Protein AF-A0A2D4PAV8-F1 (afdb_monomer)

Mean predicted aligned error: 11.35 Å

Organism: Micrurus surinamensis (NCBI:txid129470)

pLDDT: mean 86.76, std 14.45, range [51.12, 98.69]

Secondary structure (DSSP, 8-state):
---HHHHHHHHHHHHHHHS---------TTHHHHHHHHHHSTT--HHHHTSSBTTTBSSS--SS-SSHHHHHHHHHHHHHHHHHHHH---TTT------

InterPro domains:
  IPR001211 Phospholipase A2 [PR00389] (30-40)
  IPR001211 Phospholipase A2 [PR00389] (46-64)
  IPR001211 Phospholipase A2 [PR00389] (65-83)
  IPR001211 Phospholipase A2 [PR00389] (95-99)
  IPR001211 Phospholipase A2 [PTHR11716] (15-99)
  IPR016090 Phospholipase A2-like, central domain [PF00068] (30-98)
  IPR016090 Phospholipase A2-like, central domain [SM00085] (29-99)
  IPR016090 Phospholipase A2-like, central domain [cd00125] (29-99)
  IPR033113 Phospholipase A2, histidine active site [PS00118] (72-79)
  IPR036444 Phospholipase A2 domain superfamily [G3DSA:1.20.90.10] (24-99)
  IPR036444 Phospholipase A2 domain superfamily [SSF48619] (29-99)

Radius of gyration: 21.59 Å; Cα contacts (8 Å, |Δi|>4): 76; chains: 1; bounding box: 55×31×56 Å

Structure (mmCIF, N/CA/C/O backbone):
data_AF-A0A2D4PAV8-F1
#
_entry.id   AF-A0A2D4PAV8-F1
#
loop_
_atom_site.group_PDB
_atom_site.id
_atom_site.type_symbol
_atom_site.label_atom_id
_atom_site.label_alt_id
_atom_site.label_comp_id
_atom_site.label_asym_id
_atom_site.label_entity_id
_atom_site.label_seq_id
_atom_site.pdbx_PDB_ins_code
_atom_site.Cartn_x
_atom_site.Cartn_y
_atom_site.Cartn_z
_atom_site.occupancy
_atom_site.B_iso_or_equiv
_atom_site.auth_seq_id
_atom_site.auth_comp_id
_atom_site.auth_asym_id
_atom_site.auth_atom_id
_atom_site.pdbx_PDB_model_num
ATOM 1 N N . LYS A 1 1 ? 33.267 8.131 40.619 1.00 62.50 1 LYS A N 1
ATOM 2 C CA . LYS A 1 1 ? 34.118 9.205 40.046 1.00 62.50 1 LYS A CA 1
ATOM 3 C C . LYS A 1 1 ? 34.348 8.875 38.577 1.00 62.50 1 LYS A C 1
ATOM 5 O O . LYS A 1 1 ? 35.047 7.910 38.309 1.00 62.50 1 LYS A O 1
ATOM 10 N N . MET A 1 2 ? 33.700 9.579 37.647 1.00 59.44 2 MET A N 1
ATOM 11 C CA . MET A 1 2 ? 33.945 9.380 36.210 1.00 59.44 2 MET A CA 1
ATOM 12 C C . MET A 1 2 ? 35.283 10.023 35.828 1.00 59.44 2 MET A C 1
ATOM 14 O O . MET A 1 2 ? 35.550 11.155 36.224 1.00 59.44 2 MET A O 1
ATOM 18 N N . ASN A 1 3 ? 36.132 9.285 35.108 1.00 76.56 3 ASN A N 1
ATOM 19 C CA . ASN A 1 3 ? 37.418 9.781 34.614 1.00 76.56 3 ASN A CA 1
ATOM 20 C C . ASN A 1 3 ? 37.163 10.756 33.443 1.00 76.56 3 ASN A C 1
ATOM 22 O O . ASN A 1 3 ? 36.395 10.400 32.547 1.00 76.56 3 ASN A O 1
ATOM 26 N N . PRO A 1 4 ? 37.791 11.947 33.409 1.00 75.06 4 PRO A N 1
ATOM 27 C CA . PRO A 1 4 ? 37.667 12.902 32.302 1.00 75.06 4 PRO A CA 1
ATOM 28 C C . PRO A 1 4 ? 37.931 12.290 30.915 1.00 75.06 4 PRO A C 1
ATOM 30 O O . PRO A 1 4 ? 37.318 12.719 29.941 1.00 75.06 4 PRO A O 1
ATOM 33 N N . ALA A 1 5 ? 38.741 11.229 30.822 1.00 76.88 5 ALA A N 1
ATOM 34 C CA . ALA A 1 5 ? 38.938 10.481 29.580 1.00 76.88 5 ALA A CA 1
ATOM 35 C C . ALA A 1 5 ? 37.640 9.843 29.038 1.00 76.88 5 ALA A C 1
ATOM 37 O O . ALA A 1 5 ? 37.412 9.858 27.834 1.00 76.88 5 ALA A O 1
ATOM 38 N N . HIS A 1 6 ? 36.743 9.353 29.903 1.00 75.88 6 HIS A N 1
ATOM 39 C CA . HIS A 1 6 ? 35.442 8.822 29.471 1.00 75.88 6 HIS A CA 1
ATOM 40 C C . HIS A 1 6 ? 34.527 9.915 28.912 1.00 75.88 6 HIS A C 1
ATOM 42 O O . HIS A 1 6 ? 33.771 9.658 27.978 1.00 75.88 6 HIS A O 1
ATOM 48 N N . LEU A 1 7 ? 34.604 11.130 29.461 1.00 73.62 7 LEU A N 1
ATOM 49 C CA . LEU A 1 7 ? 33.804 12.260 28.990 1.00 73.62 7 LEU A CA 1
ATOM 50 C C . LEU A 1 7 ? 34.246 12.703 27.588 1.00 73.62 7 LEU A C 1
ATOM 52 O O . LEU A 1 7 ? 33.408 12.993 26.740 1.00 73.62 7 LEU A O 1
ATOM 56 N N . LEU A 1 8 ? 35.558 12.683 27.332 1.00 78.75 8 LEU A N 1
ATOM 57 C CA . LEU A 1 8 ? 36.133 12.979 26.018 1.00 78.75 8 LEU A CA 1
ATOM 58 C C . LEU A 1 8 ? 35.756 11.921 24.972 1.00 78.75 8 LEU A C 1
ATOM 60 O O . LEU A 1 8 ? 35.407 12.272 23.847 1.00 78.75 8 LEU A O 1
ATOM 64 N N . VAL A 1 9 ? 35.760 10.639 25.350 1.00 80.06 9 VAL A N 1
ATOM 65 C CA . VAL A 1 9 ? 35.331 9.536 24.469 1.00 80.06 9 VAL A CA 1
ATOM 66 C C . VAL A 1 9 ? 33.843 9.655 24.119 1.00 80.06 9 VAL A C 1
ATOM 68 O O . VAL A 1 9 ? 33.474 9.520 22.955 1.00 80.06 9 VAL A O 1
ATOM 71 N N . LEU A 1 10 ? 32.988 9.966 25.100 1.00 75.38 10 LEU A N 1
ATOM 72 C CA . LEU A 1 10 ? 31.553 10.182 24.875 1.00 75.38 10 LEU A CA 1
ATOM 73 C C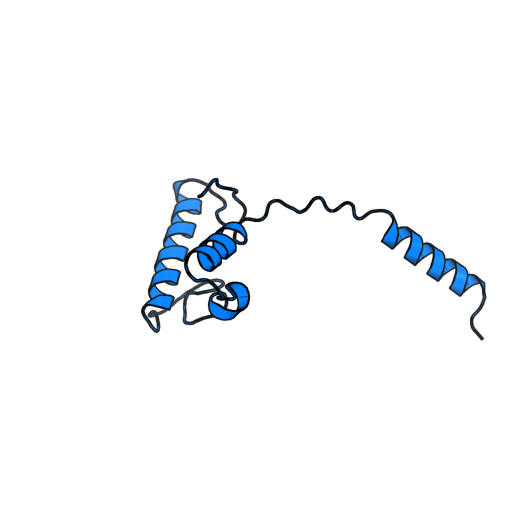 . LEU A 1 10 ? 31.288 11.392 23.970 1.00 75.38 10 LEU A C 1
ATOM 75 O O . LEU A 1 10 ? 30.466 11.307 23.060 1.00 75.38 10 LEU A O 1
ATOM 79 N N . ALA A 1 11 ? 32.008 12.497 24.173 1.00 75.75 11 ALA A N 1
ATOM 80 C CA . ALA A 1 11 ? 31.889 13.676 23.322 1.00 75.75 11 ALA A CA 1
ATOM 81 C C . ALA A 1 11 ? 32.305 13.380 21.868 1.00 75.75 11 ALA A C 1
ATOM 83 O O . ALA A 1 11 ? 31.606 13.779 20.939 1.00 75.75 11 ALA A O 1
ATOM 84 N N . ALA A 1 12 ? 33.391 12.627 21.661 1.00 71.81 12 ALA A N 1
ATOM 85 C CA . ALA A 1 12 ? 33.852 12.229 20.330 1.00 71.81 12 ALA A CA 1
ATOM 86 C C . ALA A 1 12 ? 32.860 11.297 19.599 1.00 71.81 12 ALA A C 1
ATOM 88 O O . ALA A 1 12 ? 32.648 11.444 18.391 1.00 71.81 12 ALA A O 1
ATOM 89 N N . LEU A 1 13 ? 32.205 10.379 20.322 1.00 69.56 13 LEU A N 1
ATOM 90 C CA . LEU A 1 13 ? 31.127 9.538 19.781 1.00 69.56 13 LEU A CA 1
ATOM 91 C C . LEU A 1 13 ? 29.921 10.381 19.342 1.00 69.56 13 LEU A C 1
ATOM 93 O O . LEU A 1 13 ? 29.424 10.217 18.233 1.00 69.56 13 LEU A O 1
ATOM 97 N N . CYS A 1 14 ? 29.484 11.345 20.155 1.00 66.50 14 CYS A N 1
ATOM 98 C CA . CYS A 1 14 ? 28.377 12.226 19.774 1.00 66.50 14 CYS A CA 1
ATOM 99 C C . CYS A 1 14 ? 28.703 13.062 18.525 1.00 66.50 14 CYS A C 1
ATOM 101 O O . CYS A 1 14 ? 27.872 13.178 17.631 1.00 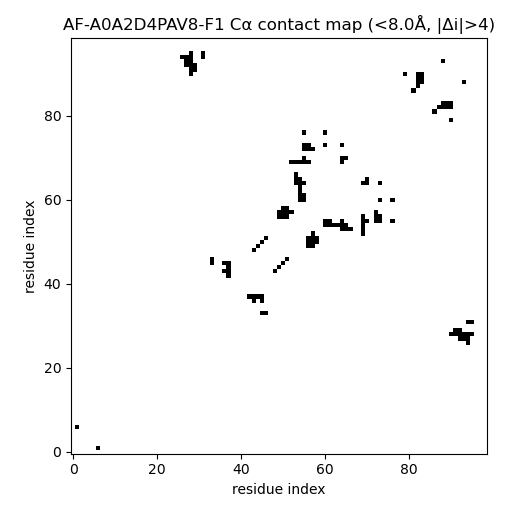66.50 14 CYS A O 1
ATOM 103 N N . ILE A 1 15 ? 29.919 13.601 18.413 1.00 66.19 15 ILE A N 1
ATOM 104 C CA . ILE A 1 15 ? 30.321 14.427 17.260 1.00 66.19 15 ILE A CA 1
ATOM 105 C C . ILE A 1 15 ? 30.364 13.607 15.957 1.00 66.19 15 ILE A C 1
ATOM 107 O O . ILE A 1 15 ? 29.988 14.115 14.902 1.00 66.19 15 ILE A O 1
ATOM 111 N N . SER A 1 16 ? 30.754 12.331 16.021 1.00 63.94 16 SER A N 1
ATOM 112 C CA . SER A 1 16 ? 30.740 11.435 14.854 1.00 63.94 16 SER A CA 1
ATOM 113 C C . SER A 1 16 ? 29.321 11.030 14.421 1.00 63.94 16 SER A C 1
ATOM 115 O O . SER A 1 16 ? 29.077 10.878 13.227 1.00 63.94 16 SER A O 1
ATOM 117 N N . LEU A 1 17 ? 28.365 10.949 15.354 1.00 59.22 17 LEU A N 1
ATOM 118 C CA . LEU A 1 17 ? 26.942 10.705 15.066 1.00 59.22 17 LEU A CA 1
ATOM 119 C C . LEU A 1 17 ? 26.218 11.925 14.463 1.00 59.22 17 LEU A C 1
ATOM 121 O O . LEU A 1 17 ? 25.329 11.751 13.634 1.00 59.22 17 LEU A O 1
ATOM 125 N N . LEU A 1 18 ? 26.598 13.153 14.836 1.00 59.94 18 LEU A N 1
ATOM 126 C CA . LEU A 1 18 ? 25.978 14.378 14.304 1.00 59.94 18 LEU A CA 1
ATOM 127 C C . LEU A 1 18 ? 26.508 14.792 12.913 1.00 59.94 18 LEU A C 1
ATOM 129 O O . LEU A 1 18 ? 25.896 15.631 12.257 1.00 59.94 18 LEU A O 1
ATOM 133 N N . GLY A 1 19 ? 27.634 14.228 12.460 1.00 61.00 19 GLY A N 1
ATOM 134 C CA . GLY A 1 19 ? 28.381 14.723 11.296 1.00 61.00 19 GLY A CA 1
ATOM 135 C C . GLY A 1 19 ? 28.121 14.057 9.938 1.00 61.00 19 GLY A C 1
ATOM 136 O O . GLY A 1 19 ? 28.641 14.555 8.944 1.00 61.00 19 GLY A O 1
ATOM 137 N N . ALA A 1 20 ? 27.366 12.955 9.838 1.00 57.34 20 ALA A N 1
ATOM 138 C CA . ALA A 1 20 ? 27.246 12.236 8.557 1.00 57.34 20 ALA A CA 1
ATOM 139 C C . ALA A 1 20 ? 25.932 11.456 8.366 1.00 57.34 20 ALA A C 1
ATOM 141 O O . ALA A 1 20 ? 25.937 10.278 8.025 1.00 57.34 20 ALA A O 1
ATOM 142 N N . SER A 1 21 ? 24.784 12.109 8.544 1.00 58.19 21 SER A N 1
ATOM 143 C CA . SER A 1 21 ? 23.515 11.607 7.995 1.00 58.19 21 SER A CA 1
ATOM 144 C C . SER A 1 21 ? 22.874 12.662 7.100 1.00 58.19 21 SER A C 1
ATOM 146 O O . SER A 1 21 ? 21.817 13.200 7.408 1.00 58.19 21 SER A O 1
ATOM 148 N N . SER A 1 22 ? 23.497 12.967 5.961 1.00 63.59 22 SER A N 1
ATOM 149 C CA . SER A 1 22 ? 22.757 13.541 4.835 1.00 63.59 22 SER A CA 1
ATOM 150 C C . SER A 1 22 ? 21.895 12.435 4.218 1.00 63.59 22 SER A C 1
ATOM 152 O O . SER A 1 22 ? 22.246 11.858 3.189 1.00 63.59 22 SER A O 1
ATOM 154 N N . ILE A 1 23 ? 20.788 12.085 4.877 1.00 55.34 23 ILE A N 1
ATOM 155 C CA . ILE A 1 23 ? 19.749 11.264 4.257 1.00 55.34 23 ILE A CA 1
ATOM 156 C C . ILE A 1 23 ? 19.006 12.210 3.317 1.00 55.34 23 ILE A C 1
ATOM 158 O O . ILE A 1 23 ? 18.153 12.980 3.754 1.00 55.34 23 ILE A O 1
ATOM 162 N N . ALA A 1 24 ? 19.338 12.192 2.024 1.00 60.03 24 ALA A N 1
ATOM 163 C CA . ALA A 1 24 ? 18.360 12.638 1.039 1.00 60.03 24 ALA A CA 1
ATOM 164 C C . ALA A 1 24 ? 17.073 11.842 1.327 1.00 60.03 24 ALA A C 1
ATOM 166 O O . ALA A 1 24 ? 17.189 10.617 1.450 1.00 60.03 24 ALA A O 1
ATOM 167 N N . PRO A 1 25 ? 15.892 12.474 1.512 1.00 52.50 25 PRO A N 1
ATOM 168 C CA . PRO A 1 25 ? 14.652 11.731 1.682 1.00 52.50 25 PRO A CA 1
ATOM 169 C C . PRO A 1 25 ? 14.591 10.697 0.566 1.00 52.50 25 PRO A C 1
ATOM 171 O O . PRO A 1 25 ? 14.641 11.059 -0.612 1.00 52.50 25 PRO A O 1
ATOM 174 N N . GLN A 1 26 ? 14.621 9.415 0.938 1.00 51.56 26 GLN A N 1
ATOM 175 C CA . GLN A 1 26 ? 14.588 8.357 -0.057 1.00 51.56 26 GLN A CA 1
ATOM 176 C C . GLN A 1 26 ? 13.318 8.541 -0.883 1.00 51.56 26 GLN A C 1
ATOM 178 O O . GLN A 1 26 ? 12.306 9.025 -0.360 1.00 51.56 26 GLN A O 1
ATOM 183 N N . PRO A 1 27 ? 13.339 8.193 -2.171 1.00 51.12 27 PRO A N 1
ATOM 184 C CA . PRO A 1 27 ? 12.107 8.210 -2.914 1.00 51.12 27 PRO A CA 1
ATOM 185 C C . PRO A 1 27 ? 11.267 7.087 -2.269 1.00 51.12 27 PRO A C 1
ATOM 187 O O . PRO A 1 27 ? 11.722 5.944 -2.188 1.00 51.12 27 PRO A O 1
ATOM 190 N N . LEU A 1 28 ? 10.061 7.383 -1.756 1.00 56.66 28 LEU A N 1
ATOM 191 C CA . LEU A 1 28 ? 9.178 6.368 -1.153 1.00 56.66 28 LEU A CA 1
ATOM 192 C C . LEU A 1 28 ? 7.788 6.345 -1.824 1.00 56.66 28 LEU A C 1
ATOM 194 O O . LEU A 1 28 ? 7.029 7.304 -1.800 1.00 56.66 28 LEU A O 1
ATOM 198 N N . ASN A 1 29 ? 7.468 5.242 -2.480 1.00 80.00 29 ASN A N 1
ATOM 199 C CA . ASN A 1 29 ? 6.129 4.802 -2.877 1.00 80.00 29 ASN A CA 1
ATOM 200 C C . ASN A 1 29 ? 5.618 3.890 -1.726 1.00 80.00 29 ASN A C 1
ATOM 202 O O . ASN A 1 29 ? 6.267 3.821 -0.685 1.00 80.00 29 ASN A O 1
ATOM 206 N N . LEU A 1 30 ? 4.420 3.313 -1.806 1.00 92.75 30 LEU A N 1
ATOM 207 C CA . LEU A 1 30 ? 3.501 3.157 -0.661 1.00 92.75 30 LEU A CA 1
ATOM 208 C C . LEU A 1 30 ? 3.195 4.491 0.044 1.00 92.75 30 LEU A C 1
ATOM 210 O O . LEU A 1 30 ? 2.041 4.729 0.369 1.00 92.75 30 LEU A O 1
ATOM 214 N N . VAL A 1 31 ? 4.150 5.415 0.206 1.00 92.94 31 VAL A N 1
ATOM 215 C CA . VAL A 1 31 ? 3.876 6.801 0.626 1.00 92.94 31 VAL A CA 1
ATOM 216 C C . VAL A 1 31 ? 3.045 7.527 -0.432 1.00 92.94 31 VAL A C 1
ATOM 218 O O . VAL A 1 31 ? 2.049 8.143 -0.078 1.00 92.94 31 VAL A O 1
ATOM 221 N N . GLN A 1 32 ? 3.363 7.396 -1.727 1.00 94.31 32 GLN A N 1
ATOM 222 C CA . GLN A 1 32 ? 2.491 7.922 -2.793 1.00 94.31 32 GLN A CA 1
ATOM 223 C C . GLN A 1 32 ? 1.080 7.311 -2.734 1.00 94.31 32 GLN A C 1
ATOM 225 O O . GLN A 1 32 ? 0.096 8.028 -2.893 1.00 94.31 32 GLN A O 1
ATOM 230 N N . PHE A 1 33 ? 0.963 6.023 -2.394 1.00 95.06 33 PHE A N 1
ATOM 231 C CA . PHE A 1 33 ? -0.338 5.382 -2.188 1.00 95.06 33 PHE A CA 1
ATOM 232 C C . PHE A 1 33 ? -1.061 5.933 -0.949 1.00 95.06 33 PHE A C 1
ATOM 234 O O . PHE A 1 33 ? -2.227 6.304 -1.032 1.00 95.06 33 PHE 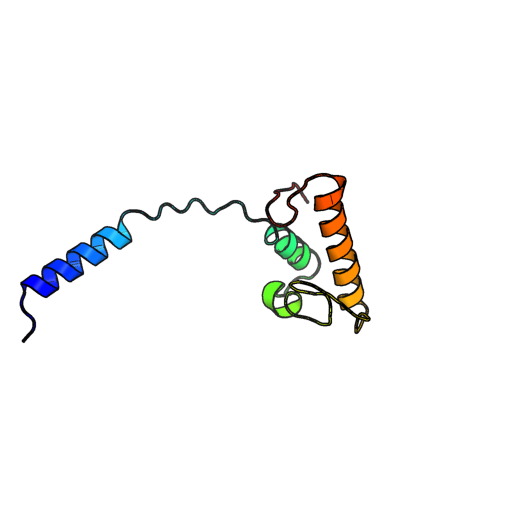A O 1
ATOM 241 N N . SER A 1 34 ? -0.353 6.102 0.169 1.00 94.88 34 SER A N 1
ATOM 242 C CA . SER A 1 34 ? -0.855 6.757 1.382 1.00 94.88 34 SER A CA 1
ATOM 243 C C . SER A 1 34 ? -1.342 8.183 1.101 1.00 94.88 34 SER A C 1
ATOM 245 O O . SER A 1 34 ? -2.389 8.592 1.604 1.00 94.88 34 SER A O 1
ATOM 247 N N . ASN A 1 35 ? -0.639 8.930 0.249 1.00 94.62 35 ASN A N 1
ATOM 248 C CA . ASN A 1 35 ? -1.057 10.260 -0.183 1.00 94.62 35 ASN A CA 1
ATOM 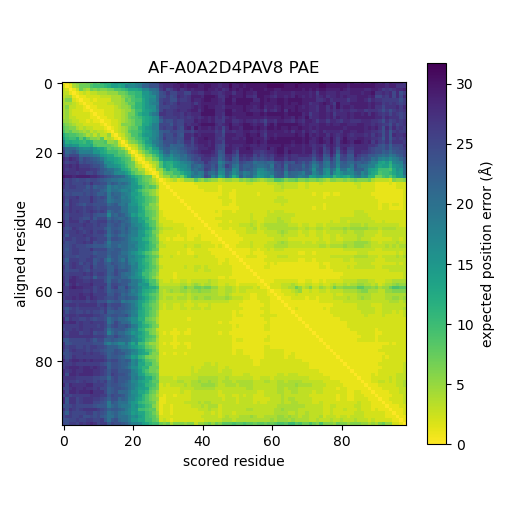249 C C . ASN A 1 35 ? -2.328 10.203 -1.042 1.00 94.62 35 ASN A C 1
ATOM 251 O O . ASN A 1 35 ? -3.215 11.032 -0.851 1.00 94.62 35 ASN A O 1
ATOM 255 N N . MET A 1 36 ? -2.455 9.228 -1.950 1.00 95.19 36 MET A N 1
ATOM 256 C CA . MET A 1 36 ? -3.686 9.026 -2.728 1.00 95.19 36 MET A CA 1
ATOM 257 C C . MET A 1 36 ? -4.880 8.673 -1.832 1.00 95.19 36 MET A C 1
ATOM 259 O O . MET A 1 36 ? -5.972 9.211 -2.025 1.00 95.19 36 MET A O 1
ATOM 263 N N . ILE A 1 37 ? -4.677 7.833 -0.810 1.00 96.25 37 ILE A N 1
ATOM 264 C CA . ILE A 1 37 ? -5.715 7.518 0.181 1.00 96.25 37 ILE A CA 1
ATOM 265 C C . ILE A 1 37 ? -6.124 8.781 0.944 1.00 96.25 37 ILE A C 1
ATOM 267 O O . ILE A 1 37 ? -7.313 9.071 1.027 1.00 96.25 37 ILE A O 1
ATOM 271 N N . GLN A 1 38 ? -5.168 9.564 1.454 1.00 96.88 38 GLN A N 1
ATOM 272 C CA . GLN A 1 38 ? -5.459 10.814 2.172 1.00 96.88 38 GLN A CA 1
ATOM 273 C C . GLN A 1 38 ? -6.153 11.858 1.292 1.00 96.88 38 GLN A C 1
ATOM 275 O O . GLN A 1 38 ? -7.027 12.576 1.771 1.00 96.88 38 GLN A O 1
ATOM 280 N N . CYS A 1 39 ? -5.788 11.940 0.012 1.00 96.56 39 CYS A N 1
ATOM 281 C CA . CYS A 1 39 ? -6.434 12.825 -0.953 1.00 96.56 39 CYS A CA 1
ATOM 282 C C . CYS A 1 39 ? -7.902 12.429 -1.181 1.00 96.56 39 CYS A C 1
ATOM 284 O O . CYS A 1 39 ? -8.785 13.283 -1.178 1.00 96.56 39 CYS A O 1
ATOM 286 N N . THR A 1 40 ? -8.166 11.127 -1.317 1.00 96.44 40 THR A N 1
ATOM 287 C CA . THR A 1 40 ? -9.515 10.594 -1.569 1.00 96.44 40 THR A CA 1
ATOM 288 C C . THR A 1 40 ? -10.381 10.586 -0.308 1.00 96.44 40 THR A C 1
ATOM 290 O O . THR A 1 40 ? -11.593 10.777 -0.377 1.00 96.44 40 THR A O 1
ATOM 293 N N . ILE A 1 41 ? -9.763 10.364 0.853 1.00 97.25 41 ILE A N 1
ATOM 294 C CA . ILE A 1 41 ? -10.415 10.251 2.158 1.00 97.25 41 ILE A CA 1
ATOM 295 C C . ILE A 1 41 ? -9.731 11.229 3.124 1.00 97.25 41 ILE A C 1
ATOM 297 O O . ILE A 1 41 ? -8.856 10.827 3.909 1.00 97.25 41 ILE A O 1
ATOM 301 N N . PRO A 1 42 ? -10.114 12.520 3.081 1.00 97.50 42 PRO A N 1
ATOM 302 C CA . PRO A 1 42 ? -9.527 13.535 3.944 1.00 97.50 42 PRO A CA 1
ATOM 303 C C . PRO A 1 42 ? -9.672 13.178 5.426 1.00 97.50 42 PRO A C 1
ATOM 305 O O . PRO A 1 42 ? -10.742 12.783 5.885 1.00 97.50 42 PRO A O 1
ATOM 308 N N . GLY A 1 43 ? -8.585 13.333 6.183 1.00 96.31 43 GLY A N 1
ATOM 309 C CA . GLY A 1 43 ? -8.549 13.059 7.624 1.00 96.31 43 GLY A CA 1
ATOM 310 C C . GLY A 1 43 ? -8.318 11.594 8.009 1.00 96.31 43 GLY A C 1
ATOM 311 O O . GLY A 1 43 ? -8.160 11.316 9.198 1.00 96.31 43 GLY A O 1
ATOM 312 N N . SER A 1 44 ? -8.249 10.674 7.040 1.00 96.81 44 SER A N 1
ATOM 313 C CA . SER A 1 44 ? -7.793 9.305 7.306 1.00 96.81 44 SER A CA 1
ATOM 314 C C . SER A 1 44 ? -6.311 9.267 7.689 1.00 96.81 44 SER A C 1
ATOM 316 O O . SER A 1 44 ? -5.524 10.149 7.337 1.00 96.81 44 SER A O 1
ATOM 318 N N . LYS A 1 45 ? -5.921 8.217 8.410 1.00 96.81 45 LYS A N 1
ATOM 319 C CA . LYS A 1 45 ? -4.544 7.912 8.800 1.00 96.81 45 LYS A CA 1
ATOM 320 C C . LYS A 1 45 ? -4.150 6.575 8.172 1.00 96.81 45 LYS A C 1
ATOM 322 O O . LYS A 1 45 ? -4.269 5.542 8.826 1.00 96.81 45 LYS A O 1
ATOM 327 N N . PRO A 1 46 ? -3.656 6.544 6.919 1.00 95.50 46 PRO A N 1
ATOM 328 C CA . PRO A 1 46 ? -3.604 5.295 6.163 1.00 95.50 46 PRO A CA 1
ATOM 329 C C . PRO A 1 46 ? -2.797 4.168 6.804 1.00 95.50 46 PRO A C 1
ATOM 331 O O . PRO A 1 46 ? -3.165 3.004 6.688 1.00 95.50 46 PRO A O 1
ATOM 334 N N . LEU A 1 47 ? -1.729 4.522 7.525 1.00 92.31 47 LEU A N 1
ATOM 335 C CA . LEU A 1 47 ? -0.906 3.556 8.250 1.00 92.31 47 LEU A CA 1
ATOM 336 C C . LEU A 1 47 ? -1.640 2.892 9.421 1.00 92.31 47 LEU A C 1
ATOM 338 O O . LEU A 1 47 ? -1.359 1.739 9.710 1.00 92.31 47 LEU A O 1
ATOM 342 N N . THR A 1 48 ? -2.545 3.588 10.112 1.00 93.75 48 THR A N 1
ATOM 343 C CA . THR A 1 48 ? -3.284 3.008 11.249 1.00 93.75 48 THR A CA 1
ATOM 344 C C . THR A 1 48 ? -4.657 2.488 10.857 1.00 93.75 48 THR A C 1
ATOM 346 O O . THR A 1 48 ? -5.164 1.580 11.501 1.00 93.75 48 THR A O 1
ATOM 349 N N . ASP A 1 49 ? -5.253 3.060 9.815 1.00 95.94 49 ASP A N 1
ATOM 350 C CA . ASP A 1 49 ? -6.633 2.772 9.436 1.00 95.94 49 ASP A CA 1
ATOM 351 C C . ASP A 1 49 ? -6.716 1.619 8.424 1.00 95.94 49 ASP A C 1
ATOM 353 O O . ASP A 1 49 ? -7.731 0.928 8.377 1.00 95.94 49 ASP A O 1
ATOM 357 N N . TYR A 1 50 ? -5.661 1.398 7.622 1.00 96.56 50 TYR A N 1
ATOM 358 C CA . TYR A 1 50 ? -5.691 0.445 6.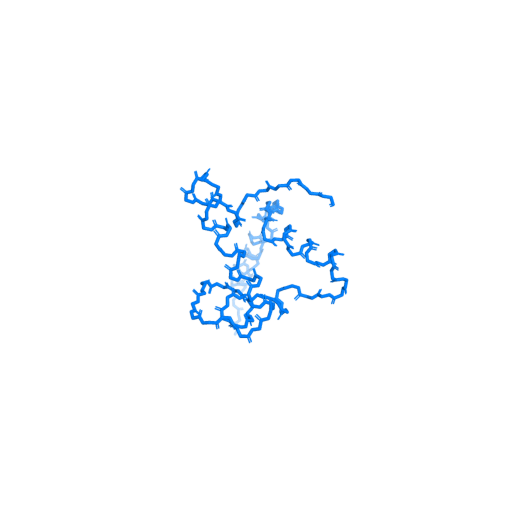502 1.00 96.56 50 TYR A CA 1
ATOM 359 C C . TYR A 1 50 ? -4.483 -0.498 6.403 1.00 96.56 50 TYR A C 1
ATOM 361 O O . TYR A 1 50 ? -4.506 -1.373 5.549 1.00 96.56 50 TYR A O 1
ATOM 369 N N . ALA A 1 51 ? -3.414 -0.346 7.193 1.00 95.19 51 ALA A N 1
ATOM 370 C CA . ALA A 1 51 ? -2.218 -1.193 7.034 1.00 95.19 51 ALA A CA 1
ATOM 371 C C 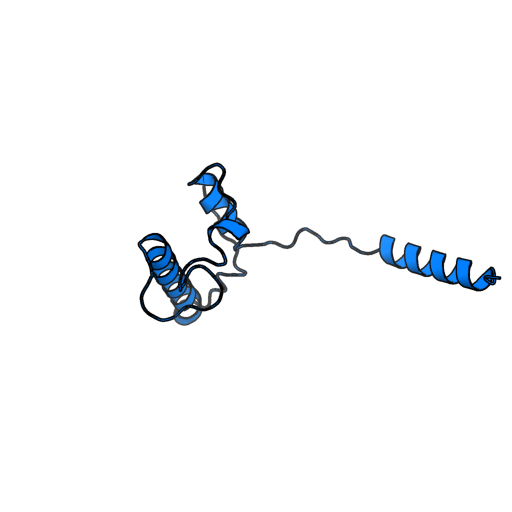. ALA A 1 51 ? -2.214 -2.475 7.893 1.00 95.19 51 ALA A C 1
ATOM 373 O O . ALA A 1 51 ? -1.291 -3.277 7.759 1.00 95.19 51 ALA A O 1
ATOM 374 N N . ASP A 1 52 ? -3.206 -2.643 8.772 1.00 96.62 52 ASP A N 1
ATOM 375 C CA . ASP A 1 52 ? -3.403 -3.833 9.615 1.00 96.62 52 ASP A CA 1
ATOM 376 C C . ASP A 1 52 ? -4.906 -4.070 9.862 1.00 96.62 52 ASP A C 1
ATOM 378 O O . ASP A 1 52 ? -5.407 -4.015 10.986 1.00 96.62 52 ASP A O 1
ATOM 382 N N . TYR A 1 53 ? -5.671 -4.219 8.776 1.00 97.56 53 TYR A N 1
ATOM 383 C CA . TYR A 1 53 ? -7.124 -4.384 8.818 1.00 97.56 53 TYR A CA 1
ATOM 384 C C . TYR A 1 53 ? -7.586 -5.640 8.070 1.00 97.56 53 TYR A C 1
ATOM 386 O O . TYR A 1 53 ? -7.191 -5.908 6.937 1.00 97.56 53 TYR A O 1
ATOM 394 N N . GLY A 1 54 ? -8.519 -6.373 8.678 1.00 97.75 54 GLY A N 1
ATOM 395 C CA . GLY A 1 54 ? -9.155 -7.521 8.039 1.00 97.75 54 GLY A CA 1
ATOM 396 C C . GLY A 1 54 ? -8.173 -8.656 7.751 1.00 97.75 54 GLY A C 1
ATOM 397 O O . GLY A 1 54 ? -7.297 -8.958 8.557 1.00 97.75 54 GLY A O 1
ATOM 398 N N . CYS A 1 55 ? -8.368 -9.332 6.623 1.00 98.19 55 CYS A N 1
ATOM 399 C CA . CYS A 1 55 ? -7.532 -10.444 6.195 1.00 98.19 55 CYS A CA 1
ATOM 400 C C . CYS A 1 55 ? -6.464 -10.047 5.170 1.00 98.19 55 CYS A C 1
ATOM 402 O O . CYS A 1 55 ? -5.525 -10.818 5.004 1.00 98.19 55 CYS A O 1
ATOM 404 N N . TYR A 1 56 ? -6.618 -8.921 4.468 1.00 98.50 56 TYR A N 1
ATOM 405 C CA . TYR A 1 56 ? -5.805 -8.520 3.315 1.00 98.50 56 TYR A CA 1
ATOM 406 C C . TYR A 1 56 ? -5.236 -7.103 3.405 1.00 98.50 56 TYR A C 1
ATOM 408 O O . TYR A 1 56 ? -4.264 -6.807 2.724 1.00 98.50 56 TYR A O 1
ATOM 416 N N . CYS A 1 57 ? -5.803 -6.192 4.198 1.00 97.94 57 CYS A N 1
ATOM 417 C CA . CYS A 1 57 ? -5.248 -4.841 4.291 1.00 97.94 57 CYS A CA 1
ATOM 418 C C . CYS A 1 57 ? -4.010 -4.831 5.201 1.00 97.94 57 CYS A C 1
ATOM 420 O O . CYS A 1 57 ? -4.103 -4.539 6.391 1.00 97.94 57 CYS A O 1
ATOM 422 N N . GLY A 1 58 ? -2.855 -5.185 4.637 1.00 95.00 58 GLY A N 1
ATOM 423 C CA . GLY A 1 58 ? -1.584 -5.291 5.344 1.00 95.00 58 GLY A CA 1
ATOM 424 C C . GLY A 1 58 ? -0.631 -6.282 4.670 1.00 95.00 58 GLY A C 1
ATOM 425 O O . GLY A 1 58 ? -0.857 -6.692 3.534 1.00 95.00 58 GLY A O 1
ATOM 426 N N . PRO A 1 59 ? 0.469 -6.671 5.331 1.00 91.25 59 PRO A N 1
ATOM 427 C CA . PRO A 1 59 ? 1.400 -7.648 4.780 1.00 91.25 59 PRO A CA 1
ATOM 428 C C . PRO A 1 59 ? 0.769 -9.041 4.626 1.00 91.25 59 PRO A C 1
ATOM 430 O O . PRO A 1 59 ? 0.327 -9.648 5.601 1.00 91.25 59 PRO A O 1
ATOM 433 N N . GLY A 1 60 ? 0.825 -9.598 3.415 1.00 89.12 60 GLY A N 1
ATOM 434 C CA . GLY A 1 60 ? 0.359 -10.955 3.126 1.00 89.12 60 GLY A CA 1
ATOM 435 C C . GLY A 1 60 ? -1.082 -10.977 2.626 1.00 89.12 60 GLY A C 1
ATOM 436 O O . GLY A 1 60 ? -1.427 -10.222 1.732 1.00 89.12 60 GLY A O 1
ATOM 437 N N . GLY A 1 61 ? -1.897 -11.888 3.160 1.00 94.56 61 GLY A N 1
ATOM 438 C CA . GLY A 1 61 ? -3.326 -11.952 2.857 1.00 94.56 61 GLY A CA 1
ATOM 439 C C . GLY A 1 61 ? -3.825 -13.347 2.493 1.00 94.56 61 GLY A C 1
ATOM 440 O O . GLY A 1 61 ? -3.309 -14.006 1.591 1.00 94.56 61 GLY A O 1
ATOM 441 N N . SER A 1 62 ? -4.848 -13.835 3.198 1.00 96.12 62 SER A N 1
ATOM 442 C CA . SER A 1 62 ? -5.448 -15.147 2.916 1.00 96.12 62 SER A CA 1
ATOM 443 C C . SER A 1 62 ? -6.872 -15.267 3.461 1.00 96.12 62 SER A C 1
ATOM 445 O O . SER A 1 62 ? -7.288 -14.507 4.328 1.00 96.12 62 SER A O 1
ATOM 447 N N . GLY A 1 63 ? -7.628 -16.250 2.969 1.00 96.94 63 GLY A N 1
ATOM 448 C CA . GLY A 1 63 ? -8.989 -16.515 3.438 1.00 96.94 63 GLY A CA 1
ATOM 449 C C . GLY A 1 63 ? -10.066 -15.681 2.739 1.00 96.94 63 GLY A C 1
ATOM 450 O O . GLY A 1 63 ? -9.922 -15.259 1.591 1.00 96.94 63 GLY A O 1
ATOM 451 N N . LYS A 1 64 ? -11.214 -15.519 3.405 1.00 98.25 64 LYS A N 1
ATOM 452 C CA . LYS A 1 64 ? -12.365 -14.778 2.873 1.00 98.25 64 LYS A CA 1
ATOM 453 C C . LYS A 1 64 ? -12.322 -13.341 3.405 1.00 98.25 64 LYS A C 1
ATOM 455 O O . LYS A 1 64 ? -12.289 -13.204 4.624 1.00 98.25 64 LYS A O 1
ATOM 460 N N . PRO A 1 65 ? -12.405 -12.308 2.543 1.00 98.62 65 PRO A N 1
ATOM 461 C CA . PRO A 1 65 ? -12.446 -10.927 3.005 1.00 98.62 65 PRO A CA 1
ATOM 462 C C . PRO A 1 65 ? -13.570 -10.689 4.017 1.00 98.62 65 PRO A C 1
ATOM 464 O O . PRO A 1 65 ? -14.696 -11.161 3.803 1.00 98.62 65 PRO A O 1
ATOM 467 N N . VAL A 1 66 ? -13.269 -9.969 5.098 1.00 98.50 66 VAL A N 1
ATOM 468 C CA . VAL A 1 66 ? -14.215 -9.748 6.207 1.00 98.50 66 VAL A CA 1
ATOM 469 C C . VAL A 1 66 ? -15.308 -8.743 5.853 1.00 98.50 66 VAL A C 1
ATOM 471 O O . VAL A 1 66 ? -16.430 -8.848 6.349 1.00 98.50 66 VAL A O 1
ATOM 474 N N . ASP A 1 67 ? -15.014 -7.810 4.948 1.00 98.69 67 ASP A N 1
ATOM 475 C CA . ASP A 1 67 ? -15.957 -6.814 4.457 1.00 98.69 67 ASP A CA 1
ATOM 476 C C . ASP A 1 67 ? -15.582 -6.284 3.054 1.00 98.69 67 ASP A C 1
ATOM 478 O O . ASP A 1 67 ? -14.807 -6.889 2.305 1.00 98.69 67 ASP A O 1
ATOM 482 N N . LYS A 1 68 ? -16.199 -5.166 2.647 1.00 98.50 68 LYS A N 1
ATOM 483 C CA . LYS A 1 68 ? -15.942 -4.543 1.340 1.00 98.50 6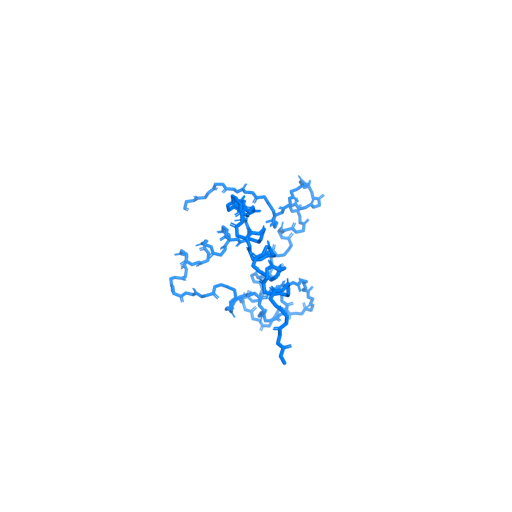8 LYS A CA 1
ATOM 484 C C . LYS A 1 68 ? -14.572 -3.868 1.267 1.00 98.50 68 LYS A C 1
ATOM 486 O O . LYS A 1 68 ? -13.988 -3.883 0.188 1.00 98.50 68 LYS A O 1
ATOM 491 N N . LEU A 1 69 ? -14.085 -3.290 2.365 1.00 97.94 69 LEU A N 1
ATOM 492 C CA . LEU A 1 69 ? -12.772 -2.650 2.419 1.00 97.94 69 LEU A CA 1
ATOM 493 C C . LEU A 1 69 ? -11.674 -3.704 2.262 1.00 97.94 69 LEU A C 1
ATOM 495 O O . LEU A 1 69 ? -10.813 -3.579 1.396 1.00 97.94 69 LEU A O 1
ATOM 499 N N . ASP A 1 70 ? -11.786 -4.800 3.004 1.00 98.62 70 ASP A N 1
ATOM 500 C CA . ASP A 1 70 ? -10.854 -5.921 2.942 1.00 98.62 70 ASP A CA 1
ATOM 501 C C . ASP A 1 70 ? -10.830 -6.579 1.551 1.00 98.62 70 ASP A C 1
ATOM 503 O O . ASP A 1 70 ? -9.792 -6.999 1.037 1.00 98.62 70 ASP A O 1
ATOM 507 N N . ARG A 1 71 ? -11.975 -6.587 0.856 1.00 98.62 71 ARG A N 1
ATOM 508 C CA . ARG A 1 71 ? -12.039 -7.017 -0.547 1.00 98.62 71 ARG A CA 1
ATOM 509 C C . ARG A 1 71 ? -11.280 -6.075 -1.488 1.00 98.62 71 ARG A C 1
ATOM 511 O O . ARG A 1 71 ? -10.717 -6.561 -2.468 1.00 98.62 71 ARG A O 1
ATOM 518 N N . CYS A 1 72 ? -11.257 -4.768 -1.229 1.00 98.25 72 CYS A N 1
ATOM 519 C CA . CYS A 1 72 ? -10.436 -3.834 -2.004 1.00 98.25 72 CYS A CA 1
ATOM 520 C C . CYS A 1 72 ? -8.948 -4.150 -1.832 1.00 98.25 72 CYS A C 1
ATOM 522 O O . CYS A 1 72 ? -8.233 -4.213 -2.829 1.00 98.25 72 CYS A O 1
ATOM 524 N N . CYS A 1 73 ? -8.507 -4.432 -0.605 1.00 98.44 73 CYS A N 1
ATOM 525 C CA . CYS A 1 73 ? -7.125 -4.819 -0.322 1.00 98.44 73 CYS A CA 1
ATOM 526 C C . CYS A 1 73 ? -6.750 -6.136 -1.011 1.00 98.44 73 CYS A C 1
ATOM 528 O O . CYS A 1 73 ? -5.755 -6.188 -1.721 1.00 98.44 73 CYS A O 1
ATOM 530 N N . GLN A 1 74 ? -7.630 -7.143 -0.983 1.00 98.56 74 GLN A N 1
ATOM 531 C CA . GLN A 1 74 ? -7.411 -8.387 -1.730 1.00 98.56 74 GLN A CA 1
ATOM 532 C C . GLN A 1 74 ? -7.217 -8.156 -3.243 1.00 98.56 74 GLN A C 1
ATOM 534 O O . GLN A 1 74 ? -6.459 -8.870 -3.903 1.00 98.56 74 GLN A O 1
ATOM 539 N N . VAL A 1 75 ? -7.963 -7.220 -3.838 1.00 98.44 75 VAL A N 1
ATOM 540 C CA . VAL A 1 75 ? -7.810 -6.871 -5.262 1.00 98.44 75 VAL A CA 1
ATOM 541 C C . VAL A 1 75 ? -6.511 -6.100 -5.495 1.00 98.44 75 VAL A C 1
ATOM 543 O O . VAL A 1 75 ? -5.837 -6.337 -6.496 1.00 98.44 75 VAL A O 1
ATOM 546 N N . HIS A 1 76 ? -6.149 -5.211 -4.573 1.00 97.56 76 HIS A N 1
ATOM 547 C CA . HIS A 1 76 ? -4.903 -4.457 -4.613 1.00 97.56 76 HIS A CA 1
ATOM 548 C C . HIS A 1 76 ? -3.672 -5.374 -4.550 1.00 97.56 76 HIS A C 1
ATOM 550 O O . HIS A 1 76 ? -2.781 -5.232 -5.386 1.00 97.56 76 HIS A O 1
ATOM 556 N N . ASP A 1 77 ? -3.661 -6.369 -3.662 1.00 97.81 77 ASP A N 1
ATOM 557 C CA . ASP A 1 77 ? -2.556 -7.331 -3.550 1.00 97.81 77 ASP A CA 1
ATOM 558 C C . ASP A 1 77 ? -2.359 -8.114 -4.848 1.00 97.81 77 ASP A C 1
ATOM 560 O O . ASP A 1 77 ? -1.247 -8.203 -5.358 1.00 97.81 77 ASP A O 1
ATOM 564 N N . LYS A 1 78 ? -3.452 -8.578 -5.472 1.00 97.44 78 LYS A N 1
ATOM 565 C CA . LYS A 1 78 ? -3.389 -9.238 -6.790 1.00 97.44 78 LYS A CA 1
ATOM 566 C C . LYS A 1 78 ? -2.823 -8.321 -7.873 1.00 97.44 78 LYS A C 1
ATOM 568 O O . LYS A 1 78 ? -2.082 -8.779 -8.736 1.00 97.44 78 LYS A O 1
ATOM 573 N N . CYS A 1 79 ? -3.163 -7.032 -7.838 1.00 97.00 79 CYS A N 1
ATOM 574 C CA . CYS A 1 79 ? -2.612 -6.049 -8.768 1.00 97.00 79 CYS A CA 1
ATOM 575 C C . CYS A 1 79 ? -1.094 -5.893 -8.576 1.00 97.00 79 CYS A C 1
ATOM 577 O O . CYS A 1 79 ? -0.351 -5.857 -9.554 1.00 97.00 79 CYS A O 1
ATOM 579 N N . TYR A 1 80 ? -0.622 -5.857 -7.327 1.00 95.88 80 TYR A N 1
ATOM 580 C CA . TYR A 1 80 ? 0.806 -5.802 -7.000 1.00 95.88 80 TYR A CA 1
ATOM 581 C C . TYR A 1 80 ? 1.547 -7.094 -7.389 1.00 95.88 80 TYR A C 1
ATOM 583 O O . TYR A 1 80 ? 2.656 -7.028 -7.935 1.00 95.88 80 TYR A O 1
ATOM 591 N N . ASP A 1 81 ? 0.928 -8.257 -7.182 1.00 96.06 81 ASP A N 1
ATOM 592 C CA . ASP A 1 81 ? 1.454 -9.553 -7.619 1.00 96.06 81 ASP A CA 1
ATOM 593 C C . ASP A 1 81 ? 1.614 -9.602 -9.140 1.00 96.06 81 ASP A C 1
ATOM 595 O O . ASP A 1 81 ? 2.667 -9.993 -9.646 1.00 96.06 81 ASP A O 1
ATOM 599 N N . ASP A 1 82 ? 0.600 -9.163 -9.888 1.00 96.62 82 ASP A N 1
ATOM 600 C CA . ASP A 1 82 ? 0.654 -9.107 -11.346 1.00 96.62 82 ASP A CA 1
ATOM 601 C C . ASP A 1 82 ? 1.667 -8.065 -11.838 1.00 96.62 82 ASP A C 1
ATOM 603 O O . ASP A 1 82 ? 2.442 -8.362 -12.749 1.00 96.62 82 ASP A O 1
ATOM 607 N N . ALA A 1 83 ? 1.741 -6.886 -11.207 1.00 94.44 83 ALA A N 1
ATOM 608 C CA . ALA A 1 83 ? 2.759 -5.872 -11.492 1.00 94.44 83 ALA A CA 1
ATOM 609 C C . ALA A 1 83 ? 4.176 -6.456 -11.377 1.00 94.44 83 ALA A C 1
ATOM 611 O O . ALA A 1 83 ? 5.016 -6.258 -12.259 1.00 94.44 83 ALA A O 1
ATOM 612 N N . THR A 1 84 ? 4.420 -7.238 -10.327 1.00 94.38 84 THR A N 1
ATOM 613 C CA . THR A 1 84 ? 5.715 -7.882 -10.089 1.00 94.38 84 THR A CA 1
ATOM 614 C C . THR A 1 84 ? 5.969 -9.017 -11.077 1.00 94.38 84 THR A C 1
ATOM 616 O O . THR A 1 84 ? 7.003 -9.058 -11.742 1.00 94.38 84 THR A O 1
ATOM 619 N N . ARG A 1 85 ? 5.019 -9.946 -11.203 1.00 97.06 85 ARG A N 1
ATOM 620 C CA . ARG A 1 85 ? 5.197 -11.206 -11.932 1.00 97.06 85 ARG A CA 1
ATOM 621 C C . ARG A 1 85 ? 5.133 -11.048 -13.447 1.00 97.06 85 ARG A C 1
ATOM 623 O O . ARG A 1 85 ? 5.863 -11.738 -14.151 1.00 97.06 85 ARG A O 1
ATOM 630 N N . LEU A 1 86 ? 4.234 -10.205 -13.949 1.00 96.38 86 LEU A N 1
ATOM 631 C CA . LEU A 1 86 ? 3.989 -10.055 -15.386 1.00 96.38 86 LEU A CA 1
ATOM 632 C C . LEU A 1 86 ? 4.823 -8.934 -16.003 1.00 96.38 86 LEU A C 1
ATOM 634 O O . LEU A 1 86 ? 5.211 -9.040 -17.164 1.00 96.38 86 LEU A O 1
ATOM 638 N N . TYR A 1 87 ? 5.100 -7.878 -15.235 1.00 93.62 87 TYR A N 1
ATOM 639 C CA . TYR A 1 87 ? 5.728 -6.660 -15.754 1.00 93.62 87 TYR A CA 1
ATOM 640 C C . TYR A 1 87 ? 7.090 -6.351 -15.122 1.00 93.62 87 TYR A C 1
ATOM 642 O O . TYR A 1 87 ? 7.753 -5.406 -15.545 1.00 93.62 87 TYR A O 1
ATOM 650 N N . GLY A 1 88 ? 7.534 -7.135 -14.131 1.00 92.00 88 GLY A N 1
ATOM 651 C CA . GLY A 1 88 ? 8.816 -6.920 -13.454 1.00 92.00 88 GLY A CA 1
ATOM 652 C C . GLY A 1 88 ? 8.874 -5.618 -12.650 1.00 92.00 88 GLY A C 1
ATOM 653 O O . GLY A 1 88 ? 9.963 -5.124 -12.359 1.00 92.00 88 GLY A O 1
ATOM 654 N N . CYS A 1 89 ? 7.721 -5.031 -12.316 1.00 92.62 89 CYS A N 1
ATOM 655 C CA . CYS A 1 89 ? 7.656 -3.842 -11.478 1.00 92.62 89 CYS A CA 1
ATOM 656 C C . CYS A 1 89 ? 7.976 -4.195 -10.023 1.00 92.62 89 CYS A C 1
ATOM 658 O O . CYS A 1 89 ? 7.784 -5.323 -9.581 1.00 92.62 89 CYS A O 1
ATOM 660 N N . ILE A 1 90 ? 8.411 -3.205 -9.245 1.00 93.44 90 ILE A N 1
ATOM 661 C CA . ILE A 1 90 ? 8.580 -3.358 -7.801 1.00 93.44 90 ILE A CA 1
ATOM 662 C C . ILE A 1 90 ? 7.598 -2.387 -7.141 1.00 93.44 90 ILE A C 1
ATOM 664 O O . ILE A 1 90 ? 8.000 -1.301 -6.742 1.00 93.44 90 ILE A O 1
ATOM 668 N N . PRO A 1 91 ? 6.299 -2.714 -7.051 1.00 91.88 91 PRO A N 1
ATOM 669 C CA . PRO A 1 91 ? 5.236 -1.738 -6.769 1.00 91.88 91 PRO A CA 1
ATOM 670 C C . PRO A 1 91 ? 5.276 -1.139 -5.349 1.00 91.88 91 PRO A C 1
ATOM 672 O O . PRO A 1 91 ? 4.588 -0.159 -5.078 1.00 91.88 91 PRO A O 1
ATOM 675 N N . TYR A 1 92 ? 6.107 -1.702 -4.464 1.00 91.88 92 TYR A N 1
ATOM 676 C CA . TYR A 1 92 ? 6.459 -1.164 -3.142 1.00 91.88 92 TYR A CA 1
ATOM 677 C C . TYR A 1 92 ? 7.693 -0.245 -3.141 1.00 91.88 92 TYR A C 1
ATOM 679 O O . TYR A 1 92 ? 7.960 0.427 -2.144 1.00 91.88 92 TYR A O 1
ATOM 687 N N . PHE A 1 93 ? 8.444 -0.181 -4.250 1.00 92.25 93 PHE A N 1
ATOM 688 C CA . PHE A 1 93 ? 9.652 0.646 -4.440 1.00 92.25 93 PHE A CA 1
ATOM 689 C C . PHE A 1 93 ? 9.609 1.567 -5.691 1.00 92.25 93 PHE A C 1
ATOM 691 O O . PHE A 1 93 ? 10.365 2.533 -5.763 1.00 92.25 93 PHE A O 1
ATOM 698 N N . THR A 1 94 ? 8.671 1.367 -6.622 1.00 90.38 94 THR A N 1
ATOM 699 C CA . THR A 1 94 ? 8.538 2.129 -7.877 1.00 90.38 94 THR A CA 1
ATOM 700 C C . THR A 1 94 ? 7.792 3.459 -7.706 1.00 90.38 94 THR A C 1
ATOM 702 O O . THR A 1 94 ? 6.657 3.488 -7.239 1.00 90.38 94 THR A O 1
ATOM 705 N N . PHE A 1 95 ? 8.406 4.556 -8.165 1.00 91.56 95 PHE A N 1
ATOM 706 C CA . PHE A 1 95 ? 7.783 5.885 -8.260 1.00 91.56 95 PHE A CA 1
ATOM 707 C C . PHE A 1 95 ? 6.873 5.982 -9.465 1.00 91.56 95 PHE A C 1
ATOM 709 O O . PHE A 1 95 ? 7.224 5.528 -10.554 1.00 91.56 95 PHE A O 1
ATOM 716 N N . TYR A 1 96 ? 5.752 6.664 -9.286 1.00 86.56 96 TYR A N 1
ATOM 717 C CA . TYR A 1 96 ? 4.850 7.009 -10.374 1.00 86.56 96 TYR A CA 1
ATOM 718 C C . TYR A 1 96 ? 4.410 8.468 -10.282 1.00 86.56 96 TYR A C 1
ATOM 720 O O . TYR A 1 96 ? 4.462 9.103 -9.227 1.00 86.56 96 TYR A O 1
ATOM 728 N N . SER A 1 97 ? 3.984 9.013 -11.415 1.00 92.19 97 SER A N 1
ATOM 729 C CA . SER A 1 97 ? 3.298 10.301 -11.474 1.00 92.19 97 SER A CA 1
ATOM 730 C C . SER A 1 97 ? 1.797 10.074 -11.330 1.00 92.19 97 SER A C 1
ATOM 732 O O . SER A 1 97 ? 1.247 9.171 -11.955 1.00 92.19 97 SER A O 1
ATOM 734 N N . TYR A 1 98 ? 1.143 10.891 -10.511 1.0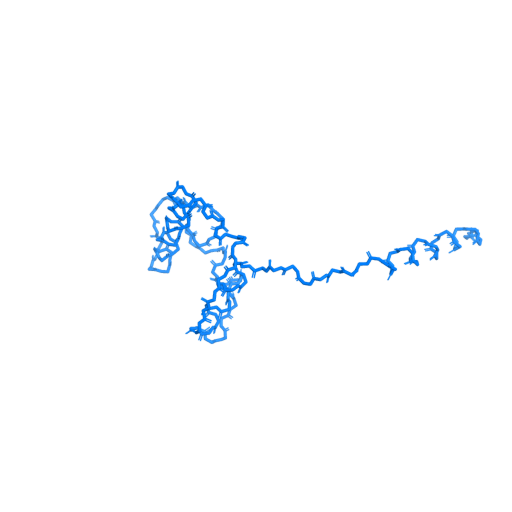0 88.81 98 TYR A N 1
ATOM 735 C CA . TYR A 1 98 ? -0.305 10.895 -10.318 1.00 88.81 98 TYR A CA 1
ATOM 736 C C . TYR A 1 98 ? -0.769 12.325 -10.011 1.00 88.81 98 TYR A C 1
ATOM 738 O O . TYR A 1 98 ? 0.055 13.180 -9.672 1.00 88.81 98 TYR A O 1
ATOM 746 N N . THR A 1 99 ? -2.066 12.579 -10.158 1.00 8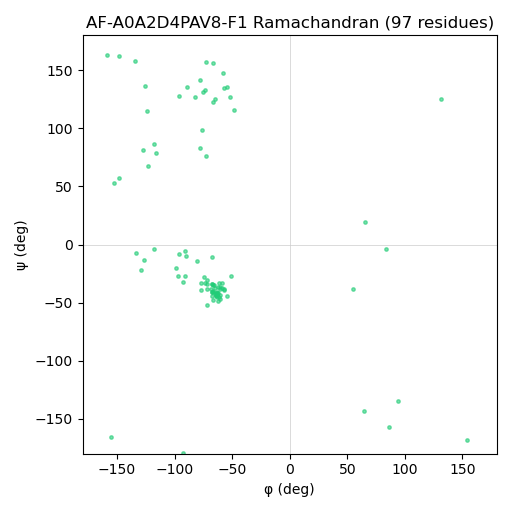5.81 99 THR A N 1
ATOM 747 C CA . THR A 1 99 ? -2.717 13.871 -9.895 1.00 85.81 99 THR A CA 1
ATOM 748 C C . THR A 1 99 ? -3.993 13.659 -9.115 1.00 85.81 99 THR A C 1
ATOM 750 O O . THR A 1 99 ? -4.719 12.714 -9.504 1.00 85.81 99 THR A O 1
#

Solvent-accessible surface area (backbone atoms only — not comparable to full-atom values): 6033 Å² total; per-residue (Å²): 134,84,57,70,67,59,56,53,53,52,51,52,54,51,54,62,66,74,69,73,74,86,70,69,80,69,87,59,29,55,51,55,52,42,49,51,49,33,70,77,40,74,88,60,51,52,75,81,71,44,44,79,33,78,42,22,19,41,92,78,60,65,87,74,58,75,49,74,68,19,43,50,28,49,53,49,52,52,50,46,50,44,37,34,75,76,67,69,42,50,69,72,66,48,81,78,90,85,134

Nearest PDB structures (foldseek):
  2bd1-assembly2_B  TM=9.658E-01  e=5.281E-06  Bos taurus
  2zp3-assembly1_A  TM=9.429E-01  e=4.942E-06  Bos taurus
  2b96-assembly1_A  TM=9.393E-01  e=5.281E-06  Bos taurus
  1gh4-assembly1_A  TM=9.433E-01  e=6.888E-06  Bos taurus
  1bun-assembly1_A  TM=9.104E-01  e=5.644E-06  Bungarus multicinctus

Sequence (99 aa):
KMNPAHLLVLAALCISLLGASSIAPQPLNLVQFSNMIQCTIPGSKPLTDYADYGCYCGPGGSGKPVDKLDRCCQVHDKCYDDATRLYGCIPYFTFYSYT

Foldseek 3Di:
DDDVVVVVVVVVVVVVVVPDPPPPPADWPVVVVQVVCCVVPPPDDCCVPQQDDFQQSHPDGDDDGPDPSSVVSVVVVVVCVCCCPVVVDNNRRDDDDDD